Protein AF-A0A2T0HNA2-F1 (afdb_monomer_lite)

Radius of gyration: 19.34 Å; chains: 1; bounding box: 46×17×53 Å

Sequence (86 aa):
MSNEKNHLLKIEAQLRKAYRSAFFCGVLVVFAMMAVVVLALAAEQPVDQKAIAEGWAPLIMLMAAISGICHFFHGVVKNKIQRLDQ

Secondary structure (DSSP, 8-state):
--HHHHHHHHHHHHHHHHHHHHHHHHHHHHHHHHHHHHHHHHTT----HHHHHHHHHHHHHHHHHHHHHHHHHHHHHHHHHHHHH-

Foldseek 3Di:
DDPVLVVLVVLLVVLVVQLVVLVVVLVVLVVVLVVVVVVCVVVVHDDPPVVSCVVSVVVNVVSVVSNVVSVVVSVVSVVVSVVVVD

pLDDT: mean 87.35, std 5.13, range [56.47, 92.75]

Organism: Pseudomonas fluorescens (NCBI:txid294)

Structure (mmCIF, N/CA/C/O backbone):
data_AF-A0A2T0HNA2-F1
#
_entry.id   AF-A0A2T0HNA2-F1
#
loop_
_atom_site.group_PDB
_atom_site.id
_atom_site.type_s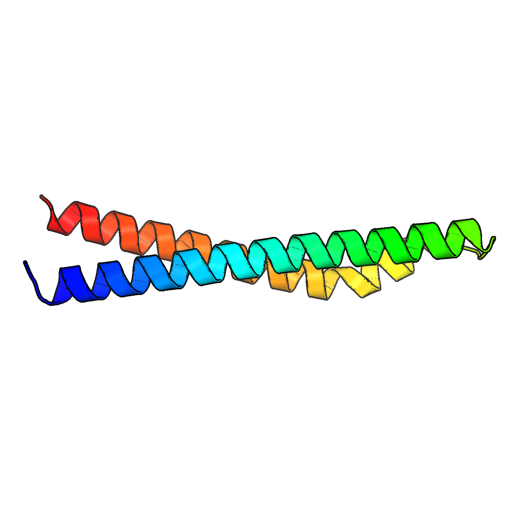ymbol
_atom_site.label_atom_id
_atom_site.label_alt_id
_atom_site.label_comp_id
_atom_site.label_asym_id
_atom_site.label_entity_id
_atom_site.label_seq_id
_atom_site.pdbx_PDB_ins_code
_atom_site.Cartn_x
_atom_site.Cartn_y
_atom_site.Cartn_z
_atom_site.occupancy
_atom_site.B_iso_or_equiv
_atom_site.auth_seq_id
_atom_site.auth_comp_id
_atom_site.auth_asym_id
_atom_site.auth_atom_id
_atom_site.pdbx_PDB_model_num
ATOM 1 N N . MET A 1 1 ? -20.902 8.236 28.911 1.00 56.47 1 MET A N 1
ATOM 2 C CA . MET A 1 1 ? -20.263 7.594 27.740 1.00 56.47 1 MET A CA 1
ATOM 3 C C . MET A 1 1 ? -19.324 6.511 28.263 1.00 56.47 1 MET A C 1
ATOM 5 O O . MET A 1 1 ? -18.463 6.844 29.067 1.00 56.47 1 MET A O 1
ATOM 9 N N . SER A 1 2 ? -19.556 5.236 27.926 1.00 73.06 2 SER A N 1
ATOM 10 C CA . SER A 1 2 ? -18.775 4.100 28.458 1.00 73.06 2 SER A CA 1
ATOM 11 C C . SER A 1 2 ? -17.277 4.264 28.160 1.00 73.06 2 SER A C 1
ATOM 13 O O . SER A 1 2 ? -16.907 4.663 27.055 1.00 73.06 2 SER A O 1
ATOM 15 N N . ASN A 1 3 ? -16.418 3.935 29.130 1.00 83.62 3 ASN A N 1
ATOM 16 C CA . ASN A 1 3 ? -14.956 3.972 28.988 1.00 83.62 3 ASN A CA 1
ATOM 17 C C . ASN A 1 3 ? -14.484 3.108 27.792 1.00 83.62 3 ASN A C 1
ATOM 19 O O . ASN A 1 3 ? -13.540 3.457 27.084 1.00 83.62 3 ASN A O 1
ATOM 23 N N . GLU A 1 4 ? -15.226 2.035 27.491 1.00 84.56 4 GLU A N 1
ATOM 24 C CA . GLU A 1 4 ? -15.008 1.164 26.332 1.00 84.56 4 GLU A CA 1
ATOM 25 C C . GLU A 1 4 ? -15.262 1.879 24.995 1.00 84.56 4 GLU A C 1
ATOM 27 O O . GLU A 1 4 ? -14.476 1.740 24.057 1.00 84.56 4 GLU A O 1
ATOM 32 N N . LYS A 1 5 ? -16.314 2.703 24.902 1.00 81.88 5 LYS A N 1
ATOM 33 C CA . LYS A 1 5 ? -16.634 3.457 23.679 1.00 81.88 5 LYS A CA 1
ATOM 34 C C . LYS A 1 5 ? -15.539 4.476 23.353 1.00 81.88 5 LYS A C 1
ATOM 36 O O . LYS A 1 5 ? -15.121 4.587 22.202 1.00 81.88 5 LYS A O 1
ATOM 41 N N . ASN A 1 6 ? -15.019 5.168 24.368 1.00 87.06 6 ASN A N 1
ATOM 42 C CA . ASN A 1 6 ? -13.920 6.125 24.200 1.00 87.06 6 ASN A CA 1
ATOM 43 C C . ASN A 1 6 ? -12.640 5.446 23.707 1.00 87.06 6 ASN A C 1
ATOM 45 O O . ASN A 1 6 ? -11.939 5.973 22.841 1.00 87.06 6 ASN A O 1
ATOM 49 N N . HIS A 1 7 ? -12.355 4.254 24.230 1.00 88.69 7 HIS A N 1
ATOM 50 C CA . HIS A 1 7 ? -11.224 3.448 23.795 1.00 88.69 7 HIS A CA 1
ATOM 51 C C . HIS A 1 7 ? -11.362 3.007 22.327 1.00 88.69 7 HIS A C 1
ATOM 53 O O . HIS A 1 7 ? -10.420 3.147 21.547 1.00 88.69 7 HIS A O 1
ATOM 59 N N . LEU A 1 8 ? -12.550 2.547 21.918 1.00 87.75 8 LEU A N 1
ATOM 60 C CA . LEU A 1 8 ? -12.815 2.138 20.535 1.00 87.75 8 LEU A CA 1
ATOM 61 C C . LEU A 1 8 ? -12.722 3.305 19.543 1.00 87.75 8 LEU A C 1
ATOM 63 O O . LEU A 1 8 ? -12.145 3.133 18.473 1.00 87.75 8 LEU A O 1
ATOM 67 N N . LEU A 1 9 ? -13.203 4.498 19.907 1.00 88.81 9 LEU A N 1
ATOM 68 C CA . LEU A 1 9 ? -13.058 5.706 19.082 1.00 88.81 9 LEU A CA 1
ATOM 69 C C . LEU A 1 9 ? -11.584 6.075 18.853 1.00 88.81 9 LEU A C 1
ATOM 71 O O . LEU A 1 9 ? -11.192 6.451 17.747 1.00 88.81 9 LEU A O 1
ATOM 75 N N . LYS A 1 10 ? -10.736 5.916 19.877 1.00 90.38 10 LYS A N 1
ATOM 76 C CA . LYS A 1 10 ? -9.290 6.143 19.748 1.00 90.38 10 LYS A CA 1
ATOM 77 C C . LYS A 1 10 ? -8.643 5.139 18.788 1.00 90.38 10 LYS A C 1
ATOM 79 O O . LYS A 1 10 ? -7.847 5.541 17.939 1.00 90.38 10 LYS A O 1
ATOM 84 N N . ILE A 1 11 ? -9.003 3.858 18.896 1.00 89.12 11 ILE A N 1
ATOM 85 C CA . ILE A 1 11 ? -8.517 2.807 17.988 1.00 89.12 11 ILE A CA 1
ATOM 86 C C . ILE A 1 11 ? -8.981 3.075 16.551 1.00 89.12 11 ILE A C 1
ATOM 88 O O . ILE A 1 11 ? -8.184 2.962 15.623 1.00 89.12 11 ILE A O 1
ATOM 92 N N . GLU A 1 12 ? -10.238 3.477 16.351 1.00 89.25 12 GLU A N 1
ATOM 93 C CA . GLU A 1 12 ? -10.777 3.804 15.028 1.00 89.25 12 GLU A CA 1
ATOM 94 C C . GLU A 1 12 ? -9.972 4.922 14.348 1.00 89.25 12 GLU A C 1
ATOM 96 O O . GLU A 1 12 ? -9.585 4.800 13.183 1.00 89.25 12 GLU A O 1
ATOM 101 N N . ALA A 1 13 ? -9.649 5.984 15.091 1.00 89.12 13 ALA A N 1
ATOM 102 C CA . ALA A 1 13 ? -8.831 7.085 14.593 1.00 89.12 13 ALA A CA 1
ATOM 103 C C . ALA A 1 13 ? -7.405 6.635 14.223 1.00 89.12 13 ALA A C 1
ATOM 105 O O . ALA A 1 13 ? -6.874 7.042 13.184 1.00 89.12 13 ALA A O 1
ATOM 106 N N . GLN A 1 14 ? -6.788 5.774 15.040 1.00 88.88 14 GLN A N 1
ATOM 107 C CA . GLN A 1 14 ? -5.459 5.221 14.763 1.00 88.88 14 GLN A CA 1
ATOM 108 C C . GLN A 1 14 ? -5.458 4.318 13.524 1.00 88.88 14 GLN A C 1
ATOM 110 O O . GLN A 1 14 ? -4.608 4.497 12.652 1.00 88.88 14 GLN A O 1
ATOM 115 N N . LEU A 1 15 ? -6.433 3.413 13.400 1.00 86.62 15 LEU A N 1
ATOM 116 C CA . LEU A 1 15 ? -6.591 2.534 12.237 1.00 86.62 15 LEU A CA 1
ATOM 117 C C . LEU A 1 15 ? -6.818 3.332 10.955 1.00 86.62 15 LEU A C 1
ATOM 119 O O . LEU A 1 15 ? -6.187 3.056 9.938 1.00 86.62 15 LEU A O 1
ATOM 123 N N . ARG A 1 16 ? -7.657 4.372 11.007 1.00 85.25 16 ARG A N 1
ATOM 124 C CA . ARG A 1 16 ? -7.894 5.263 9.866 1.00 85.25 16 ARG A CA 1
ATOM 125 C C . ARG A 1 16 ? -6.614 5.979 9.430 1.00 85.25 16 ARG A C 1
ATOM 127 O O . ARG A 1 16 ? -6.357 6.102 8.230 1.00 85.25 16 ARG A O 1
ATOM 134 N N . LYS A 1 17 ? -5.811 6.454 10.387 1.00 87.62 17 LYS A N 1
ATOM 135 C CA . LYS A 1 17 ? -4.524 7.105 10.103 1.00 87.62 17 LYS A CA 1
ATOM 136 C C . LYS A 1 17 ? -3.529 6.117 9.492 1.00 87.62 17 LYS A C 1
ATOM 138 O O . LYS A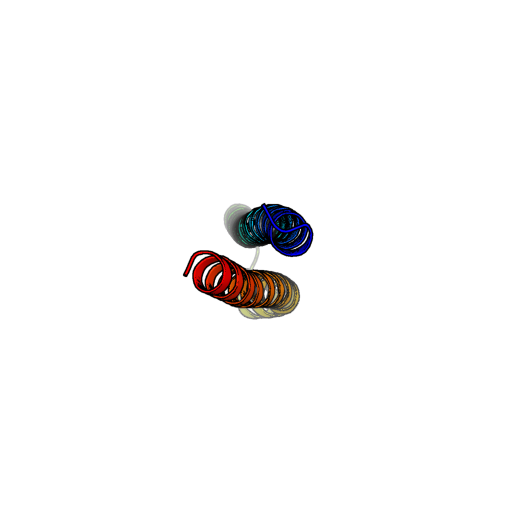 1 17 ? -2.920 6.440 8.475 1.00 87.62 17 LYS A O 1
ATOM 143 N N . ALA A 1 18 ? -3.405 4.923 10.071 1.00 85.38 18 ALA A N 1
ATOM 144 C CA . ALA A 1 18 ? -2.533 3.864 9.570 1.00 85.38 18 ALA A CA 1
ATOM 145 C C . ALA A 1 18 ? -2.929 3.432 8.150 1.00 85.38 18 ALA A C 1
ATOM 147 O O . ALA A 1 18 ? -2.075 3.396 7.270 1.00 85.38 18 ALA A O 1
ATOM 148 N N . TYR A 1 19 ? -4.226 3.227 7.897 1.00 84.31 19 TYR A N 1
ATOM 149 C CA . TYR A 1 19 ? -4.761 2.906 6.573 1.00 84.31 19 TYR A CA 1
ATOM 150 C C . TYR A 1 19 ? -4.386 3.964 5.530 1.00 84.31 19 TYR A C 1
ATOM 152 O O . TYR A 1 19 ? -3.825 3.628 4.490 1.00 84.31 19 TYR A O 1
ATOM 160 N N . ARG A 1 20 ? -4.653 5.249 5.811 1.00 86.19 20 ARG A N 1
ATOM 161 C CA . ARG A 1 20 ? -4.305 6.346 4.890 1.00 86.19 20 ARG A CA 1
ATOM 162 C C . ARG A 1 20 ? -2.806 6.419 4.629 1.00 86.19 20 ARG A C 1
ATOM 164 O O . ARG A 1 20 ? -2.408 6.636 3.491 1.00 86.19 20 ARG A O 1
ATOM 171 N N . SER A 1 21 ? -1.996 6.238 5.669 1.00 85.19 21 SER A N 1
ATOM 172 C CA . SER A 1 21 ? -0.540 6.257 5.552 1.00 85.19 21 SER A CA 1
ATOM 173 C C . SER A 1 21 ? -0.026 5.104 4.690 1.00 85.19 21 SER A C 1
ATOM 175 O O . SER A 1 21 ? 0.776 5.334 3.791 1.00 85.19 21 SER A O 1
ATOM 177 N N . ALA A 1 22 ? -0.497 3.878 4.934 1.00 83.50 22 ALA A N 1
ATOM 178 C CA . ALA A 1 22 ? -0.113 2.696 4.165 1.00 83.50 22 ALA A CA 1
ATOM 179 C C . ALA A 1 22 ? -0.571 2.800 2.705 1.00 83.50 22 ALA A C 1
ATOM 181 O O . ALA A 1 22 ? 0.207 2.529 1.795 1.00 83.50 22 ALA A O 1
ATOM 182 N N . PHE A 1 23 ? -1.795 3.284 2.479 1.00 82.94 23 PHE A N 1
ATOM 183 C CA . PHE A 1 23 ? -2.321 3.515 1.138 1.00 82.94 23 PHE A CA 1
ATOM 184 C C . PHE A 1 23 ? -1.479 4.541 0.370 1.00 82.94 23 PHE A C 1
ATOM 186 O O . PHE A 1 23 ? -1.065 4.283 -0.756 1.00 82.94 23 PHE A O 1
ATOM 193 N N .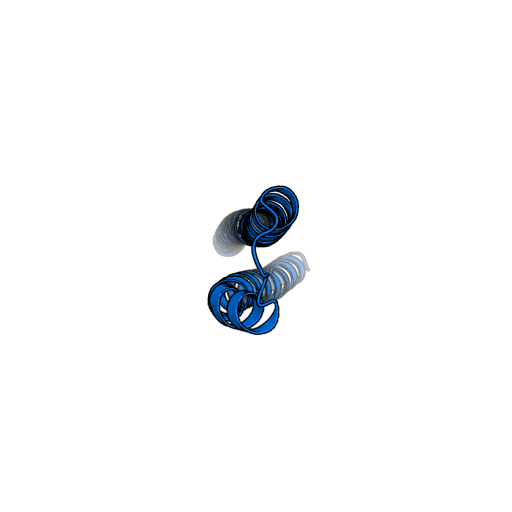 PHE A 1 24 ? -1.172 5.685 0.991 1.00 88.88 24 PHE A N 1
ATOM 194 C CA . PHE A 1 24 ? -0.341 6.711 0.363 1.00 88.88 24 PHE A CA 1
ATOM 195 C C . PHE A 1 24 ? 1.080 6.207 0.084 1.00 88.88 24 PHE A C 1
ATOM 197 O O . PHE A 1 24 ? 1.612 6.450 -0.994 1.00 88.88 24 PHE A O 1
ATOM 204 N N . CYS A 1 25 ? 1.667 5.443 1.011 1.00 88.75 25 CYS A N 1
ATOM 205 C CA . CYS A 1 25 ? 2.961 4.795 0.806 1.00 88.75 25 CYS A CA 1
ATOM 206 C C . CYS A 1 25 ? 2.931 3.838 -0.398 1.00 88.75 25 CYS A C 1
ATOM 208 O O . CYS A 1 25 ? 3.793 3.922 -1.267 1.00 88.75 25 CYS A O 1
ATOM 210 N N . GLY A 1 26 ? 1.899 2.994 -0.508 1.00 86.75 26 GLY A N 1
ATOM 211 C CA . GLY A 1 26 ? 1.712 2.108 -1.659 1.00 86.75 26 GLY A CA 1
ATOM 212 C C . GLY A 1 26 ? 1.610 2.867 -2.985 1.00 86.75 26 GLY A C 1
ATOM 213 O O . GLY A 1 26 ? 2.252 2.488 -3.961 1.00 86.75 26 GLY A O 1
ATOM 214 N N . VAL A 1 27 ? 0.877 3.983 -3.013 1.00 89.69 27 VAL A N 1
ATOM 215 C CA . VAL A 1 27 ? 0.789 4.857 -4.195 1.00 89.69 27 VAL A CA 1
ATOM 216 C C . VAL A 1 27 ? 2.163 5.426 -4.568 1.00 89.69 27 VAL A C 1
ATOM 218 O O . VAL A 1 27 ? 2.548 5.369 -5.734 1.00 89.69 27 VAL A O 1
ATOM 221 N N . LEU A 1 28 ? 2.933 5.923 -3.594 1.00 92.19 28 LEU A N 1
ATOM 222 C CA . LEU A 1 28 ? 4.285 6.438 -3.837 1.00 92.19 28 LEU A CA 1
ATOM 223 C C . LEU A 1 28 ? 5.235 5.368 -4.384 1.00 92.19 28 LEU A C 1
ATOM 225 O O . LEU A 1 28 ? 6.025 5.664 -5.275 1.00 92.19 28 LEU A O 1
ATOM 229 N N . VAL A 1 29 ? 5.141 4.131 -3.892 1.00 90.81 29 VAL A N 1
ATOM 230 C CA . VAL A 1 29 ? 5.930 2.996 -4.395 1.00 90.81 29 VAL A CA 1
ATOM 231 C C . VAL A 1 29 ? 5.639 2.738 -5.875 1.00 90.81 29 VAL A C 1
ATOM 233 O O . VAL A 1 29 ? 6.567 2.568 -6.662 1.00 90.81 29 VAL A O 1
ATOM 236 N N . VAL A 1 30 ? 4.367 2.775 -6.280 1.00 89.81 30 VAL A N 1
ATOM 237 C CA . VAL A 1 30 ? 3.985 2.617 -7.692 1.00 89.81 30 VAL A CA 1
ATOM 238 C C . VAL A 1 30 ? 4.516 3.774 -8.542 1.00 89.81 30 VAL A C 1
ATOM 240 O O . VAL A 1 30 ? 5.065 3.537 -9.616 1.00 89.81 30 VAL A O 1
ATOM 243 N N . PHE A 1 31 ? 4.424 5.018 -8.060 1.00 92.75 31 PHE A N 1
ATOM 244 C CA . PHE A 1 31 ? 5.006 6.166 -8.764 1.00 92.75 31 PHE A CA 1
ATOM 245 C C . PHE A 1 31 ? 6.526 6.058 -8.903 1.00 92.75 31 PHE A C 1
ATOM 247 O O . PHE A 1 31 ? 7.056 6.362 -9.970 1.00 92.75 31 PHE A O 1
ATOM 254 N N . ALA A 1 32 ? 7.222 5.593 -7.865 1.00 91.81 32 ALA A N 1
ATOM 255 C CA . ALA A 1 32 ? 8.661 5.370 -7.913 1.00 91.81 32 ALA A CA 1
ATOM 256 C C . ALA A 1 32 ? 9.028 4.305 -8.957 1.00 91.81 32 ALA A C 1
ATOM 258 O O . ALA A 1 32 ? 9.920 4.536 -9.771 1.00 91.81 32 ALA A O 1
ATOM 259 N N . MET A 1 33 ? 8.296 3.187 -8.996 1.00 92.38 33 MET A N 1
ATOM 260 C CA . MET A 1 33 ? 8.475 2.148 -10.014 1.00 92.38 33 MET A CA 1
ATOM 261 C C . MET A 1 33 ? 8.296 2.715 -11.432 1.00 92.38 33 MET A C 1
ATOM 263 O O . MET A 1 33 ? 9.146 2.502 -12.296 1.00 92.38 33 MET A O 1
ATOM 267 N N . MET A 1 34 ? 7.231 3.489 -11.668 1.00 90.88 34 MET A N 1
ATOM 268 C CA . MET A 1 34 ? 6.979 4.122 -12.968 1.00 90.88 34 MET A CA 1
ATOM 269 C C . MET A 1 34 ? 8.069 5.130 -13.345 1.00 90.88 34 MET A C 1
ATOM 271 O O . MET A 1 34 ? 8.504 5.152 -14.494 1.00 90.88 34 MET A O 1
ATOM 275 N N . ALA A 1 35 ? 8.544 5.936 -12.394 1.00 92.25 35 ALA A N 1
ATOM 276 C CA . ALA A 1 35 ? 9.618 6.897 -12.630 1.00 92.25 35 ALA A CA 1
ATOM 277 C C . ALA A 1 35 ? 10.923 6.202 -13.045 1.00 92.25 35 ALA A C 1
ATOM 279 O O . ALA A 1 35 ? 11.567 6.641 -13.995 1.00 92.25 35 ALA A O 1
ATOM 280 N N . VAL A 1 36 ? 11.281 5.090 -12.392 1.00 89.00 36 VAL A N 1
ATOM 281 C CA . VAL A 1 36 ? 12.458 4.283 -12.759 1.00 89.00 36 VAL A CA 1
ATOM 282 C C . VAL A 1 36 ? 12.330 3.744 -14.185 1.00 89.00 36 VAL A C 1
ATOM 284 O O . VAL A 1 36 ? 13.277 3.851 -14.961 1.00 89.00 36 VAL A O 1
ATOM 287 N N . VAL A 1 37 ? 11.156 3.223 -14.556 1.00 89.19 37 VAL A N 1
ATOM 288 C CA . VAL A 1 37 ? 10.895 2.728 -15.918 1.00 89.19 37 VAL A CA 1
ATOM 289 C C . VAL A 1 37 ? 11.018 3.851 -16.950 1.00 89.19 37 VAL A C 1
ATOM 291 O O . VAL A 1 37 ? 11.706 3.684 -17.953 1.00 89.19 37 VAL A O 1
ATOM 294 N N . VAL A 1 38 ? 10.395 5.007 -16.705 1.00 91.81 38 VAL A N 1
ATOM 295 C CA . VAL A 1 38 ? 10.448 6.158 -17.624 1.00 91.81 38 VAL A CA 1
ATOM 296 C C . VAL A 1 38 ? 11.878 6.672 -17.791 1.00 91.81 38 VAL A C 1
ATOM 298 O O . VAL A 1 38 ? 12.288 6.955 -18.913 1.00 91.81 38 VAL A O 1
ATOM 301 N N . LEU A 1 39 ? 12.655 6.752 -16.706 1.00 91.44 39 LEU A N 1
ATOM 302 C CA . LEU A 1 39 ? 14.060 7.164 -16.760 1.00 91.44 39 LEU A CA 1
ATOM 303 C C . LEU A 1 39 ? 14.917 6.181 -17.563 1.00 91.44 39 LEU A C 1
ATOM 305 O O . LEU A 1 39 ? 15.740 6.614 -18.364 1.00 91.44 39 LEU A O 1
ATOM 309 N N . ALA A 1 40 ? 14.711 4.876 -17.383 1.00 88.81 40 ALA A N 1
ATOM 310 C CA . ALA 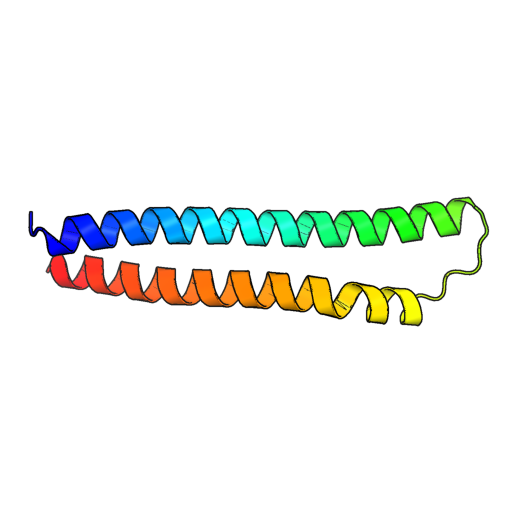A 1 40 ? 15.436 3.861 -18.141 1.00 88.81 40 ALA A CA 1
ATOM 311 C C . ALA A 1 40 ? 15.114 3.932 -19.644 1.00 88.81 40 ALA A C 1
ATOM 313 O O . ALA A 1 40 ? 16.028 3.885 -20.464 1.00 88.81 40 ALA A O 1
ATOM 314 N N . LEU A 1 41 ? 13.840 4.136 -20.002 1.00 89.19 41 LEU A N 1
ATOM 315 C CA . LEU A 1 41 ? 13.423 4.347 -21.393 1.00 89.19 41 LEU A CA 1
ATOM 316 C C . LEU A 1 41 ? 14.023 5.629 -21.988 1.00 89.19 41 LEU A C 1
ATOM 318 O O . LEU A 1 41 ? 14.497 5.609 -23.119 1.00 89.19 41 LEU A O 1
ATOM 322 N N . ALA A 1 42 ? 14.035 6.729 -21.229 1.00 92.00 42 ALA A N 1
ATOM 323 C CA . ALA A 1 42 ? 14.634 7.993 -21.662 1.00 92.00 42 ALA A CA 1
ATOM 324 C C . ALA A 1 42 ? 16.159 7.896 -21.852 1.00 92.00 42 ALA A C 1
ATOM 326 O O . ALA A 1 42 ? 16.723 8.634 -22.652 1.00 92.00 42 ALA A O 1
ATOM 327 N N . ALA A 1 43 ? 16.816 6.984 -21.131 1.00 91.81 43 ALA A N 1
ATOM 328 C CA . ALA A 1 43 ? 18.239 6.678 -21.261 1.00 91.81 43 ALA A CA 1
ATOM 329 C C . ALA A 1 43 ? 18.543 5.594 -22.317 1.00 91.81 43 ALA A C 1
ATOM 331 O O . ALA A 1 43 ? 19.664 5.083 -22.348 1.00 91.81 43 ALA A O 1
ATOM 332 N N . GLU A 1 44 ? 17.547 5.206 -23.126 1.00 91.38 44 GLU A N 1
ATOM 333 C CA . GLU A 1 44 ? 17.634 4.151 -24.149 1.00 91.38 44 GLU A CA 1
ATOM 334 C C . GLU A 1 44 ? 18.145 2.803 -23.599 1.00 91.38 44 GLU A C 1
ATOM 336 O O . GLU A 1 44 ? 18.687 1.969 -24.325 1.00 91.38 44 GLU A O 1
ATOM 341 N N . GLN A 1 45 ? 17.970 2.567 -22.295 1.00 86.75 45 GLN A N 1
ATOM 342 C CA . GLN A 1 45 ? 18.364 1.318 -21.658 1.00 86.75 45 GLN A CA 1
ATOM 343 C C . GLN A 1 45 ? 17.329 0.228 -21.961 1.00 86.75 45 GLN A C 1
ATOM 345 O O . GLN A 1 45 ? 16.123 0.496 -21.936 1.00 86.75 45 GLN A O 1
ATOM 350 N N . PRO A 1 46 ? 17.760 -1.024 -22.191 1.00 86.00 46 PRO A N 1
ATOM 351 C CA . PRO A 1 46 ? 16.830 -2.138 -22.296 1.00 86.00 46 PRO A CA 1
ATOM 352 C C . PRO A 1 46 ? 16.102 -2.322 -20.957 1.00 86.00 46 PRO A C 1
ATOM 354 O O . PRO A 1 46 ? 16.714 -2.616 -19.931 1.00 86.00 46 PRO A O 1
ATOM 357 N N . VAL A 1 47 ? 14.781 -2.139 -20.964 1.00 85.75 47 VAL A N 1
ATOM 358 C CA . VAL A 1 47 ? 13.940 -2.298 -19.773 1.00 85.75 47 VAL A CA 1
ATOM 359 C C . VAL A 1 47 ? 13.399 -3.720 -19.710 1.00 85.75 47 VAL A C 1
ATOM 361 O O . VAL A 1 47 ? 12.494 -4.082 -20.461 1.00 85.75 47 VAL A O 1
ATOM 364 N N . ASP A 1 48 ? 13.904 -4.512 -18.765 1.00 89.44 48 ASP A N 1
ATOM 365 C CA . ASP A 1 48 ? 13.286 -5.788 -18.406 1.00 89.44 48 ASP A CA 1
ATOM 366 C C . ASP A 1 48 ? 12.093 -5.544 -17.470 1.00 89.44 48 ASP A C 1
ATOM 368 O O . ASP A 1 48 ? 12.215 -5.448 -16.245 1.00 89.44 48 ASP A O 1
ATOM 372 N N . GLN A 1 49 ? 10.908 -5.433 -18.069 1.00 83.75 49 GLN A N 1
ATOM 373 C CA . GLN A 1 49 ? 9.662 -5.220 -17.335 1.00 83.75 49 GLN A CA 1
ATOM 374 C C . GLN A 1 49 ? 9.347 -6.358 -16.359 1.00 83.75 49 GLN A C 1
ATOM 376 O O . GLN A 1 49 ? 8.729 -6.109 -15.323 1.00 83.75 49 GLN A O 1
ATOM 381 N N . LYS A 1 50 ? 9.770 -7.592 -16.664 1.00 88.19 50 LYS A N 1
ATOM 382 C CA . LYS A 1 50 ? 9.511 -8.753 -15.813 1.00 88.19 50 LYS A CA 1
ATOM 383 C C . LYS A 1 50 ? 10.363 -8.680 -14.552 1.00 88.19 50 LYS A C 1
ATOM 385 O O . LYS A 1 50 ? 9.816 -8.784 -13.458 1.00 88.19 50 LYS A O 1
ATOM 390 N N . ALA A 1 51 ? 11.662 -8.421 -14.694 1.00 88.50 51 ALA A N 1
ATOM 391 C CA . ALA A 1 51 ? 12.5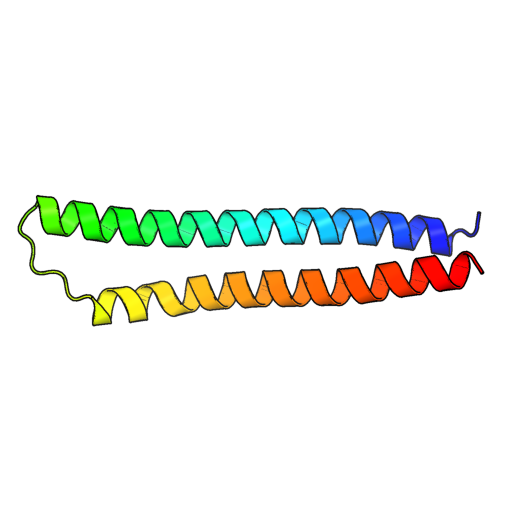63 -8.269 -13.553 1.00 88.50 51 ALA A CA 1
ATOM 392 C C . ALA A 1 51 ? 12.152 -7.095 -12.647 1.00 88.50 51 ALA A C 1
ATOM 394 O O . ALA A 1 51 ? 12.192 -7.206 -11.421 1.00 88.50 51 ALA A O 1
ATOM 395 N N . ILE A 1 52 ? 11.695 -5.984 -13.235 1.00 88.25 52 ILE A N 1
ATOM 396 C CA . ILE A 1 52 ? 11.160 -4.847 -12.474 1.00 88.25 52 ILE A CA 1
ATOM 397 C C . ILE A 1 52 ? 9.886 -5.260 -11.731 1.00 88.25 52 ILE A C 1
ATOM 399 O O . ILE A 1 52 ? 9.795 -5.063 -10.522 1.00 88.25 52 ILE A O 1
ATOM 403 N N . ALA A 1 53 ? 8.913 -5.869 -12.409 1.00 86.44 53 ALA A N 1
ATOM 404 C CA . ALA A 1 53 ? 7.678 -6.296 -11.758 1.00 86.44 53 ALA A CA 1
ATOM 405 C C . ALA A 1 53 ? 7.953 -7.255 -10.585 1.00 86.44 53 ALA A C 1
ATOM 407 O O . ALA A 1 53 ? 7.421 -7.058 -9.494 1.00 86.44 53 ALA A O 1
ATOM 408 N N . GLU A 1 54 ? 8.830 -8.241 -10.779 1.00 91.50 54 GLU A N 1
ATOM 409 C CA . GLU A 1 54 ? 9.225 -9.199 -9.741 1.00 91.50 54 GLU A CA 1
ATOM 410 C C . GLU A 1 54 ? 9.971 -8.527 -8.575 1.00 91.50 54 GLU A C 1
ATOM 412 O O . GLU A 1 54 ? 9.724 -8.867 -7.418 1.00 91.50 54 GLU A O 1
ATOM 417 N N . GLY A 1 55 ? 10.821 -7.531 -8.847 1.00 90.25 55 GLY A N 1
ATOM 418 C CA . GLY A 1 55 ? 11.558 -6.794 -7.816 1.00 90.25 55 GLY A CA 1
ATOM 419 C C . GLY A 1 55 ? 10.677 -5.902 -6.933 1.00 90.25 55 GLY A C 1
ATOM 420 O O . GLY A 1 55 ? 10.918 -5.785 -5.731 1.00 90.25 55 GLY A O 1
ATOM 421 N N . TRP A 1 56 ? 9.632 -5.294 -7.500 1.00 91.31 56 TRP A N 1
ATOM 422 C CA . TRP A 1 56 ? 8.736 -4.382 -6.775 1.00 91.31 56 TRP A CA 1
ATOM 423 C C . TRP A 1 56 ? 7.501 -5.080 -6.179 1.00 91.31 56 TRP A C 1
ATOM 425 O O . TRP A 1 56 ? 6.907 -4.569 -5.222 1.00 91.31 56 TRP A O 1
ATOM 435 N N . ALA A 1 57 ? 7.127 -6.261 -6.687 1.00 89.75 57 ALA A N 1
ATOM 436 C CA . ALA A 1 57 ? 5.949 -7.008 -6.245 1.00 89.75 57 ALA A CA 1
ATOM 437 C C . ALA A 1 57 ? 5.889 -7.268 -4.724 1.00 89.75 57 ALA A C 1
ATOM 439 O O . ALA A 1 57 ? 4.827 -7.023 -4.148 1.00 89.75 57 ALA A O 1
ATOM 440 N N . PRO A 1 58 ? 6.965 -7.691 -4.024 1.00 92.06 58 PRO A N 1
ATOM 441 C CA . PRO A 1 58 ? 6.913 -7.911 -2.577 1.00 92.06 58 PRO A CA 1
ATOM 442 C C . PRO A 1 58 ? 6.533 -6.655 -1.788 1.00 92.06 58 PRO A C 1
ATOM 444 O O . PRO A 1 58 ? 5.743 -6.727 -0.846 1.00 92.06 58 PRO A O 1
ATOM 447 N N . LEU A 1 59 ? 7.048 -5.491 -2.195 1.00 88.81 59 LEU A N 1
ATOM 448 C CA . LEU A 1 59 ? 6.768 -4.219 -1.532 1.00 88.81 59 LEU A CA 1
ATOM 449 C C . LEU A 1 59 ? 5.318 -3.778 -1.766 1.00 88.81 59 LEU A C 1
ATOM 451 O O . LEU A 1 59 ? 4.638 -3.360 -0.828 1.00 88.81 59 LEU A O 1
ATOM 455 N N . ILE A 1 60 ? 4.822 -3.930 -2.997 1.00 89.00 60 ILE A N 1
ATOM 456 C CA . ILE A 1 60 ? 3.427 -3.635 -3.347 1.00 89.00 60 ILE A CA 1
ATOM 457 C C . ILE A 1 60 ? 2.474 -4.569 -2.586 1.00 89.00 60 ILE A C 1
ATOM 459 O O . ILE A 1 60 ? 1.512 -4.096 -1.980 1.00 89.00 60 ILE A O 1
ATOM 463 N N . MET A 1 61 ? 2.761 -5.876 -2.553 1.00 91.62 61 MET A N 1
ATOM 464 C CA . MET A 1 61 ? 1.973 -6.858 -1.799 1.00 91.62 61 MET A CA 1
ATOM 465 C C . MET A 1 61 ? 1.947 -6.545 -0.303 1.00 91.62 61 MET A C 1
ATOM 467 O O . MET A 1 61 ? 0.883 -6.610 0.310 1.00 91.62 61 MET A O 1
ATOM 471 N N . LEU A 1 62 ? 3.084 -6.162 0.285 1.00 89.19 62 LEU A N 1
ATOM 472 C CA . LEU A 1 62 ? 3.157 -5.779 1.693 1.00 89.19 62 LEU A CA 1
ATOM 473 C C . LEU A 1 62 ? 2.262 -4.569 1.993 1.00 89.19 62 LEU A C 1
ATOM 475 O O . LEU A 1 62 ? 1.487 -4.602 2.948 1.00 89.19 62 LEU A O 1
ATOM 479 N N . MET A 1 63 ? 2.329 -3.518 1.169 1.00 87.12 63 MET A N 1
ATOM 480 C CA . MET A 1 63 ? 1.480 -2.335 1.349 1.00 87.12 63 MET A CA 1
ATOM 481 C C . MET A 1 63 ? -0.004 -2.679 1.184 1.00 87.12 63 MET A C 1
ATOM 483 O O . MET A 1 63 ? -0.822 -2.265 2.006 1.00 87.12 63 MET A O 1
ATOM 487 N N . ALA A 1 64 ? -0.350 -3.495 0.183 1.00 87.25 64 ALA A N 1
ATOM 488 C CA . ALA A 1 64 ? -1.716 -3.965 -0.031 1.00 87.25 64 ALA A CA 1
ATOM 489 C C . ALA A 1 64 ? -2.242 -4.780 1.164 1.00 87.25 64 ALA A C 1
ATOM 491 O O . ALA A 1 64 ? -3.368 -4.558 1.612 1.00 87.25 64 ALA A O 1
ATOM 492 N N . ALA A 1 65 ? -1.419 -5.670 1.728 1.00 90.69 65 ALA A N 1
ATOM 493 C CA . ALA A 1 65 ? -1.769 -6.461 2.904 1.00 90.69 65 ALA A CA 1
ATOM 494 C C . ALA A 1 65 ? -2.010 -5.576 4.137 1.00 90.69 65 ALA A C 1
ATOM 496 O O . ALA A 1 65 ? -3.033 -5.725 4.807 1.00 90.69 65 ALA A O 1
ATOM 497 N N . ILE A 1 66 ? -1.124 -4.610 4.409 1.00 88.06 66 ILE A N 1
ATOM 498 C CA . ILE A 1 66 ? -1.287 -3.661 5.522 1.00 88.06 66 ILE A CA 1
ATOM 499 C C . ILE A 1 66 ? -2.574 -2.848 5.344 1.00 88.06 66 ILE A C 1
ATOM 501 O O . ILE A 1 66 ? -3.373 -2.749 6.276 1.00 88.06 66 ILE A O 1
ATOM 505 N N . SER A 1 67 ? -2.817 -2.309 4.146 1.00 86.44 67 SER A N 1
ATOM 506 C CA . SER A 1 67 ? -4.052 -1.582 3.841 1.00 86.44 67 SER A CA 1
ATOM 507 C C . SER A 1 67 ? -5.295 -2.452 4.041 1.00 86.44 67 SER A C 1
ATOM 509 O O . SER A 1 67 ? -6.253 -1.992 4.664 1.00 86.44 67 SER A O 1
ATOM 511 N N . GLY A 1 68 ? -5.278 -3.708 3.585 1.00 86.50 68 GLY A N 1
ATOM 512 C CA . GLY A 1 68 ? -6.381 -4.654 3.762 1.00 86.50 68 GLY A CA 1
ATOM 513 C C . GLY A 1 68 ? -6.670 -4.959 5.233 1.00 86.50 68 GLY A C 1
ATOM 514 O O . GLY A 1 68 ? -7.818 -4.866 5.669 1.00 86.50 68 GLY A O 1
ATOM 515 N N . ILE A 1 69 ? -5.629 -5.236 6.023 1.00 90.19 69 ILE A N 1
ATOM 516 C CA . ILE A 1 69 ? -5.746 -5.495 7.464 1.00 90.19 69 ILE A CA 1
ATOM 517 C C . ILE A 1 69 ? -6.312 -4.264 8.182 1.00 90.19 69 ILE A C 1
ATOM 519 O O . ILE A 1 69 ? -7.289 -4.377 8.926 1.00 90.19 69 ILE A O 1
ATOM 523 N N . CYS A 1 70 ? -5.755 -3.073 7.937 1.00 88.31 70 CYS A N 1
ATOM 524 C CA . CYS A 1 70 ? -6.253 -1.846 8.556 1.00 88.31 70 CYS A CA 1
ATOM 525 C C . CYS A 1 70 ? -7.718 -1.570 8.189 1.00 88.31 70 CYS A C 1
ATOM 527 O O . CYS A 1 70 ? -8.491 -1.152 9.052 1.00 88.31 70 CYS A O 1
ATOM 529 N N . HIS A 1 71 ? -8.111 -1.826 6.937 1.00 84.62 71 HIS A N 1
ATOM 530 C CA . HIS A 1 71 ? -9.487 -1.646 6.482 1.00 84.62 71 HIS A CA 1
ATOM 531 C C . HIS A 1 71 ? -10.453 -2.625 7.164 1.00 84.62 71 HIS A C 1
ATOM 533 O O . HIS A 1 71 ? -11.503 -2.213 7.660 1.00 84.62 71 HIS A O 1
ATOM 539 N N . PHE A 1 72 ? -10.073 -3.902 7.265 1.00 88.50 72 PHE A N 1
ATOM 540 C CA . PHE A 1 72 ? -10.863 -4.921 7.953 1.00 88.50 72 PHE A CA 1
ATOM 541 C C . PHE A 1 72 ? -11.100 -4.557 9.425 1.00 88.50 72 PHE A C 1
ATOM 543 O O . PHE A 1 72 ? -12.246 -4.490 9.878 1.00 88.50 72 PHE A O 1
ATOM 550 N N . PHE A 1 73 ? -10.033 -4.241 10.166 1.00 87.31 73 PHE A N 1
ATOM 551 C CA . PHE A 1 73 ? -10.149 -3.855 11.574 1.00 87.31 73 PHE A CA 1
ATOM 552 C C . PHE A 1 73 ? -10.936 -2.555 11.763 1.00 87.31 73 PHE A C 1
ATOM 554 O O . PHE A 1 73 ? -11.690 -2.439 12.730 1.00 87.31 73 PHE A O 1
ATOM 561 N N . HIS A 1 74 ? -10.823 -1.593 10.841 1.00 87.56 74 HIS A N 1
ATOM 562 C CA . HIS A 1 74 ? -11.641 -0.378 10.881 1.00 87.56 74 HIS A CA 1
ATOM 563 C C . HIS A 1 74 ? -13.135 -0.712 10.790 1.00 87.56 74 HIS A C 1
ATOM 565 O O . HIS A 1 74 ? -13.921 -0.202 11.591 1.00 87.56 74 HIS A O 1
ATOM 571 N N . GLY A 1 75 ? -13.522 -1.618 9.888 1.00 85.00 75 GLY A N 1
ATOM 572 C CA . GLY A 1 75 ? -14.899 -2.103 9.771 1.00 85.00 75 GLY A CA 1
ATOM 573 C C . GLY A 1 75 ? -15.407 -2.773 11.052 1.00 85.00 75 GLY A C 1
ATOM 574 O O . GLY A 1 75 ? -16.495 -2.448 11.530 1.00 85.00 75 GLY A O 1
ATOM 575 N N . VAL A 1 76 ? -14.594 -3.647 11.655 1.00 90.38 76 VAL A N 1
ATOM 576 C CA . VAL A 1 76 ? -14.930 -4.335 12.916 1.00 90.38 76 VAL A CA 1
ATOM 577 C C . VAL A 1 76 ? -15.138 -3.340 14.060 1.00 90.38 76 VAL A C 1
ATOM 579 O O . VAL A 1 76 ? -16.149 -3.408 14.762 1.00 90.38 76 VAL A O 1
ATOM 582 N N . VAL A 1 77 ? -14.217 -2.387 14.234 1.00 88.75 77 VAL A N 1
ATOM 583 C CA . VAL A 1 77 ? -14.307 -1.367 15.291 1.00 88.75 77 VAL A CA 1
ATOM 584 C C . VAL A 1 77 ? -15.528 -0.474 15.083 1.00 88.75 77 VAL A C 1
ATOM 586 O O . VAL A 1 77 ? -16.268 -0.228 16.034 1.00 88.75 77 VAL A O 1
ATOM 589 N N . LYS A 1 78 ? -15.794 -0.045 13.844 1.00 86.44 78 LYS A N 1
ATOM 590 C CA . LYS A 1 78 ? -16.957 0.788 13.518 1.00 86.44 78 LYS A CA 1
ATOM 591 C C . LYS A 1 78 ? -18.276 0.074 13.827 1.00 86.44 78 LYS A C 1
ATOM 593 O O . LYS A 1 78 ? -19.152 0.672 14.445 1.00 86.44 78 LYS A O 1
ATOM 598 N N . ASN A 1 79 ? -18.396 -1.204 13.466 1.00 90.19 79 ASN A N 1
ATOM 599 C CA . ASN A 1 79 ? -19.575 -2.013 13.784 1.00 90.19 79 ASN A CA 1
ATOM 600 C C . ASN A 1 79 ? -19.760 -2.168 15.305 1.00 90.19 79 ASN A C 1
ATOM 602 O O . ASN A 1 79 ? -20.871 -2.057 15.817 1.00 90.19 79 ASN A O 1
ATOM 606 N N . LYS A 1 80 ? -18.664 -2.364 16.055 1.00 86.56 80 LYS A N 1
ATOM 607 C CA . LYS A 1 80 ? -18.723 -2.454 17.521 1.00 86.56 80 LYS A CA 1
ATOM 608 C C . LYS A 1 80 ? -19.169 -1.136 18.165 1.00 86.56 80 LYS A C 1
ATOM 610 O O . LYS A 1 80 ? -19.973 -1.172 19.088 1.00 86.56 80 LYS A O 1
ATOM 615 N N . ILE A 1 81 ? -18.704 0.012 17.664 1.00 86.69 81 ILE A N 1
ATOM 616 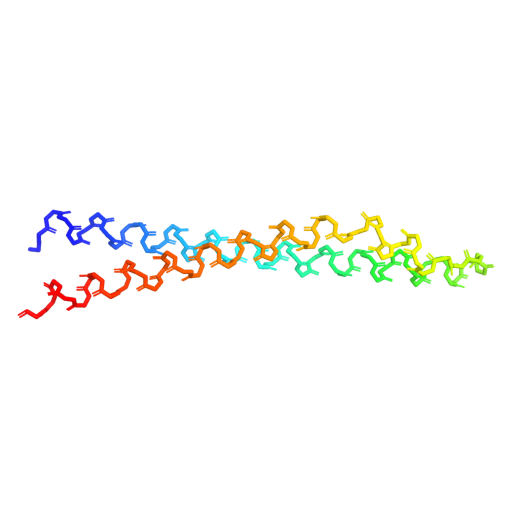C CA . ILE A 1 81 ? -19.160 1.335 18.126 1.00 86.69 81 ILE A CA 1
ATOM 617 C C . ILE A 1 81 ? -20.661 1.512 17.862 1.00 86.69 81 ILE A C 1
ATOM 619 O O . ILE A 1 81 ? -21.376 1.918 18.768 1.00 86.69 81 ILE A O 1
ATOM 623 N N . GLN A 1 82 ? -21.150 1.149 16.669 1.00 87.12 82 GLN A N 1
ATOM 624 C CA . GLN A 1 82 ? -22.576 1.251 16.327 1.00 87.12 82 GLN A CA 1
ATOM 625 C C . GLN A 1 82 ? -23.468 0.404 17.241 1.00 87.12 82 GLN A C 1
ATOM 627 O O . GLN A 1 82 ? -24.527 0.864 17.649 1.00 87.12 82 GLN A O 1
ATOM 632 N N . ARG A 1 83 ? -23.032 -0.809 17.601 1.00 87.88 83 ARG A N 1
ATOM 633 C CA . ARG A 1 83 ? -23.760 -1.670 18.549 1.00 87.88 83 ARG A CA 1
ATOM 634 C C . ARG A 1 83 ? -23.793 -1.124 19.975 1.00 87.88 83 ARG A C 1
ATOM 636 O O . ARG A 1 83 ? -24.689 -1.485 20.717 1.00 87.88 83 ARG A O 1
ATOM 643 N N . LEU A 1 84 ? -22.811 -0.312 20.365 1.00 83.06 84 LEU A N 1
ATOM 644 C CA . LEU A 1 84 ? -22.779 0.354 21.673 1.00 83.06 84 LEU A CA 1
ATOM 645 C C . LEU A 1 84 ? -23.609 1.649 21.702 1.00 83.06 84 LEU A C 1
ATOM 647 O O . LEU A 1 84 ? -23.792 2.214 22.779 1.00 83.06 84 LEU A O 1
ATOM 651 N N . ASP A 1 85 ? -24.041 2.138 20.535 1.00 75.94 85 ASP A N 1
ATOM 652 C CA . ASP A 1 85 ? -24.933 3.295 20.388 1.00 75.94 85 ASP A CA 1
ATOM 653 C C . ASP A 1 85 ? -26.419 2.912 20.347 1.00 75.94 85 ASP A C 1
ATOM 655 O O . ASP A 1 85 ? -27.266 3.798 20.467 1.00 75.94 85 ASP A O 1
ATOM 659 N N . GLN A 1 86 ? -26.719 1.619 20.180 1.00 68.00 86 GLN A N 1
ATOM 660 C CA . GLN A 1 86 ? -28.052 1.026 20.338 1.00 68.00 86 GLN A CA 1
ATOM 661 C C . GLN A 1 86 ? -28.316 0.683 21.804 1.00 68.00 86 GLN A C 1
ATOM 663 O O . GLN A 1 86 ? -29.481 0.852 22.222 1.00 68.00 86 GLN A O 1
#